Protein AF-A0A2E1IPC6-F1 (afdb_monomer_lite)

Sequence (66 aa):
MIKLDGRVVETPMGSTIDSIRDGGYWVCDRDHNCREVRGLWEAEEYLRERERGFDYPYATNIRTVQ

Radius of gyration: 10.97 Å; chains: 1; bounding box: 22×23×30 Å

Foldseek 3Di:
DWAFDAWFDADPLGWTWTATPVAFIWTAESVRPIDTDHDPVVNLVVRCVVPPPDPDPRPPPGPRPD

Structure (mmCIF, N/CA/C/O backbone):
data_AF-A0A2E1IPC6-F1
#
_entry.id   AF-A0A2E1IPC6-F1
#
loop_
_atom_site.group_PDB
_atom_site.id
_atom_site.type_symbol
_atom_site.label_atom_id
_atom_site.label_alt_id
_atom_site.label_comp_id
_atom_site.label_asym_id
_atom_site.label_entity_id
_atom_site.label_seq_id
_atom_site.pdbx_PDB_ins_code
_atom_site.Cartn_x
_atom_site.Cartn_y
_atom_site.Cartn_z
_atom_site.occupancy
_atom_site.B_iso_or_equiv
_atom_site.auth_seq_id
_atom_site.auth_comp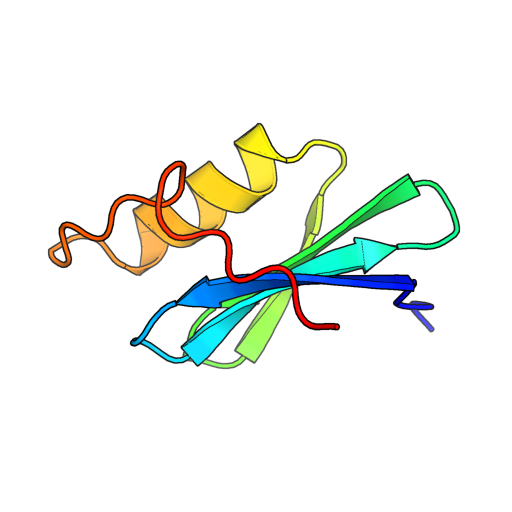_id
_atom_site.auth_asym_id
_atom_site.auth_atom_id
_atom_site.pdbx_PDB_model_num
ATOM 1 N N . MET A 1 1 ? 5.887 -9.516 16.186 1.00 66.44 1 MET A N 1
ATOM 2 C CA . MET A 1 1 ? 5.793 -10.410 15.012 1.00 66.44 1 MET A CA 1
ATOM 3 C C . MET A 1 1 ? 4.445 -10.134 14.378 1.00 66.44 1 MET A C 1
ATOM 5 O O . MET A 1 1 ? 3.446 -10.262 15.076 1.00 66.44 1 MET A O 1
ATOM 9 N N . ILE A 1 2 ? 4.424 -9.630 13.148 1.00 76.94 2 ILE A N 1
ATOM 10 C CA . ILE A 1 2 ? 3.193 -9.145 12.511 1.00 76.94 2 ILE A CA 1
ATOM 11 C C . ILE A 1 2 ? 2.390 -10.344 12.020 1.00 76.94 2 ILE A C 1
ATOM 13 O O . ILE A 1 2 ? 2.954 -11.271 11.438 1.00 76.94 2 ILE A O 1
ATOM 17 N N . LYS A 1 3 ? 1.088 -10.351 12.310 1.00 86.19 3 LYS A N 1
ATOM 18 C CA . LYS A 1 3 ? 0.167 -11.400 11.868 1.00 86.19 3 LYS A CA 1
ATOM 19 C C . LYS A 1 3 ? -0.614 -10.891 10.666 1.00 86.19 3 LYS A C 1
ATOM 21 O O . LYS A 1 3 ? -1.563 -10.127 10.832 1.00 86.19 3 LYS A O 1
ATOM 26 N N . LEU A 1 4 ? -0.185 -11.320 9.485 1.00 89.88 4 LEU A N 1
ATOM 27 C CA . LEU A 1 4 ? -0.901 -11.067 8.241 1.00 89.88 4 LEU A CA 1
ATOM 28 C C . LEU A 1 4 ? -2.225 -11.840 8.250 1.00 89.88 4 LEU A C 1
ATOM 30 O O . LEU A 1 4 ? -2.278 -12.973 8.736 1.00 89.88 4 LEU A O 1
ATOM 34 N N . ASP A 1 5 ? -3.277 -11.201 7.756 1.00 90.94 5 ASP A N 1
ATOM 35 C CA . ASP A 1 5 ? -4.625 -11.758 7.663 1.00 90.94 5 ASP A CA 1
ATOM 36 C C . ASP A 1 5 ? -4.973 -12.144 6.217 1.00 90.94 5 ASP A C 1
ATOM 38 O O . ASP A 1 5 ? -5.553 -13.202 5.993 1.00 90.94 5 ASP A O 1
ATOM 42 N N . GLY A 1 6 ? -4.532 -11.357 5.227 1.00 90.44 6 GLY A N 1
ATOM 43 C CA . GLY A 1 6 ? -4.681 -11.698 3.812 1.00 90.44 6 GLY A CA 1
ATOM 44 C C . GLY A 1 6 ? -3.958 -10.748 2.854 1.00 90.44 6 GLY A C 1
ATOM 45 O O . GLY A 1 6 ? -3.647 -9.610 3.200 1.00 90.44 6 GLY A O 1
ATOM 46 N N . ARG A 1 7 ? -3.711 -11.217 1.627 1.00 92.31 7 ARG A N 1
ATOM 47 C CA . ARG A 1 7 ? -3.096 -10.434 0.544 1.00 92.31 7 ARG A CA 1
ATOM 48 C C . ARG A 1 7 ? -4.140 -9.540 -0.120 1.00 92.31 7 ARG A C 1
ATOM 50 O O . ARG A 1 7 ? -5.135 -10.033 -0.646 1.00 92.31 7 ARG A O 1
ATOM 57 N N . VAL A 1 8 ? -3.896 -8.231 -0.111 1.00 90.88 8 VAL A N 1
ATOM 58 C CA . VAL A 1 8 ? -4.778 -7.207 -0.700 1.00 90.88 8 VAL A CA 1
ATOM 59 C C . VAL A 1 8 ? -4.303 -6.824 -2.098 1.00 90.88 8 VAL A C 1
ATOM 61 O O . VAL A 1 8 ? -5.100 -6.776 -3.030 1.00 90.88 8 VAL A O 1
ATOM 64 N N . VAL A 1 9 ? -3.003 -6.570 -2.261 1.00 88.75 9 VAL A N 1
ATOM 65 C CA . VAL A 1 9 ? -2.403 -6.174 -3.544 1.00 88.75 9 VAL A CA 1
ATOM 66 C C . VAL A 1 9 ? -1.091 -6.910 -3.749 1.00 88.75 9 VAL A C 1
ATOM 68 O O . VAL A 1 9 ? -0.292 -7.038 -2.825 1.00 88.75 9 VAL A O 1
ATOM 71 N N . GLU A 1 10 ? -0.855 -7.328 -4.987 1.00 90.19 10 GLU A N 1
ATOM 72 C CA . GLU A 1 10 ? 0.452 -7.743 -5.482 1.00 90.19 10 GLU A CA 1
ATOM 73 C C . GLU A 1 10 ? 0.696 -7.059 -6.827 1.00 90.19 10 GLU A C 1
ATOM 75 O O . GLU A 1 10 ? -0.096 -7.207 -7.764 1.00 90.19 10 GLU A O 1
ATOM 80 N N . THR A 1 11 ? 1.754 -6.255 -6.910 1.00 85.12 11 THR A N 1
ATOM 81 C CA . THR A 1 11 ? 2.120 -5.564 -8.147 1.00 85.12 11 THR A CA 1
ATOM 82 C C . THR A 1 11 ? 2.969 -6.490 -9.021 1.00 85.12 11 THR A C 1
ATOM 84 O O . THR A 1 11 ? 3.681 -7.351 -8.502 1.00 85.12 11 THR A O 1
ATOM 87 N N . PRO A 1 12 ? 2.984 -6.308 -10.353 1.00 84.31 12 PRO A N 1
ATOM 88 C CA . PRO A 1 12 ? 3.883 -7.064 -11.230 1.00 84.31 12 PRO A CA 1
ATOM 89 C C . PRO A 1 12 ? 5.372 -6.888 -10.903 1.00 84.31 12 PRO A C 1
ATOM 91 O O . PRO A 1 12 ? 6.190 -7.703 -11.315 1.00 84.31 12 PRO A O 1
ATOM 94 N N . MET A 1 13 ? 5.722 -5.822 -10.179 1.00 84.31 13 MET A N 1
ATOM 95 C CA . MET A 1 13 ? 7.084 -5.542 -9.727 1.00 84.31 13 MET A CA 1
ATOM 96 C C . MET A 1 13 ? 7.457 -6.311 -8.452 1.00 84.31 13 MET A C 1
ATOM 98 O O . MET A 1 13 ? 8.601 -6.224 -8.014 1.00 84.31 13 MET A O 1
ATOM 102 N N . GLY A 1 14 ? 6.519 -7.061 -7.865 1.00 88.12 14 GLY A N 1
ATOM 103 C CA . GLY A 1 14 ? 6.731 -7.852 -6.654 1.00 88.12 14 GLY A CA 1
ATOM 104 C C . GLY A 1 14 ? 6.447 -7.102 -5.352 1.00 88.12 14 GLY A C 1
ATOM 105 O O . GLY A 1 14 ? 6.711 -7.646 -4.281 1.00 88.12 14 GLY A O 1
ATOM 106 N N . SER A 1 15 ? 5.902 -5.884 -5.416 1.00 91.88 15 SER A N 1
ATOM 107 C CA . SER A 1 15 ? 5.451 -5.171 -4.222 1.00 91.88 15 SER A CA 1
ATOM 108 C C . SER A 1 15 ? 4.111 -5.700 -3.733 1.00 91.88 15 SER A C 1
ATOM 110 O O . SER A 1 15 ? 3.304 -6.219 -4.505 1.00 91.88 15 SER A O 1
ATOM 112 N N . THR A 1 16 ? 3.851 -5.552 -2.437 1.00 93.50 16 THR A N 1
ATOM 113 C CA . THR A 1 16 ? 2.728 -6.222 -1.782 1.00 93.50 16 THR A CA 1
ATOM 114 C C . THR A 1 16 ? 2.059 -5.335 -0.744 1.00 93.50 16 THR A C 1
ATOM 116 O O . THR A 1 16 ? 2.728 -4.553 -0.068 1.00 93.50 16 THR A O 1
ATOM 119 N N . ILE A 1 17 ? 0.742 -5.479 -0.615 1.00 93.75 17 ILE A N 1
ATOM 120 C CA . ILE A 1 17 ? -0.049 -4.953 0.496 1.00 93.75 17 ILE A CA 1
ATOM 121 C C . ILE A 1 17 ? -0.791 -6.137 1.110 1.00 93.75 17 ILE A C 1
ATOM 123 O O . ILE A 1 17 ? -1.572 -6.798 0.426 1.00 93.75 17 ILE A O 1
ATOM 127 N N . ASP A 1 18 ? -0.576 -6.382 2.393 1.00 94.50 18 ASP A N 1
ATOM 128 C CA . ASP A 1 18 ? -1.236 -7.417 3.181 1.00 94.50 18 ASP A CA 1
ATOM 129 C C . ASP A 1 18 ? -2.040 -6.761 4.313 1.00 94.50 18 ASP A C 1
ATOM 131 O O . ASP A 1 18 ? -1.562 -5.832 4.960 1.00 94.50 18 ASP A O 1
ATOM 135 N N . SER A 1 19 ? -3.261 -7.218 4.582 1.00 93.94 19 SER A N 1
ATOM 136 C CA . SER A 1 19 ? -4.009 -6.799 5.769 1.00 93.94 19 SER A CA 1
ATOM 137 C C . SER A 1 19 ? -3.401 -7.423 7.027 1.00 93.94 19 SER A C 1
ATOM 139 O O . SER A 1 19 ? -2.884 -8.542 7.002 1.00 93.94 19 SER A O 1
ATOM 141 N N . ILE A 1 20 ? -3.461 -6.704 8.147 1.00 94.75 20 ILE A N 1
ATOM 142 C CA . ILE A 1 20 ? -2.986 -7.183 9.452 1.00 94.75 20 ILE A CA 1
ATOM 143 C C . ILE A 1 20 ? -4.196 -7.438 10.356 1.00 94.75 20 ILE A C 1
ATOM 145 O O . ILE A 1 20 ? -5.147 -6.657 10.362 1.00 94.75 20 ILE A O 1
ATOM 149 N N . ARG A 1 21 ? -4.151 -8.511 11.159 1.00 86.69 21 ARG A N 1
ATOM 150 C CA . ARG A 1 21 ? -5.261 -8.912 12.051 1.00 86.69 21 ARG A CA 1
ATOM 151 C C . ARG A 1 21 ? -5.719 -7.839 13.036 1.00 86.69 21 ARG A C 1
ATOM 153 O O . ARG A 1 21 ? -6.904 -7.765 13.337 1.00 86.69 21 ARG A O 1
ATOM 160 N N . ASP A 1 22 ? -4.793 -7.027 13.530 1.00 83.31 22 ASP A N 1
ATOM 161 C CA . ASP A 1 22 ? -5.080 -5.972 14.510 1.00 83.31 22 ASP A CA 1
ATOM 162 C C . ASP A 1 22 ? -5.497 -4.645 13.837 1.00 83.31 22 ASP A C 1
ATOM 164 O O . ASP A 1 22 ? -5.646 -3.615 14.497 1.00 83.31 22 ASP A O 1
ATOM 168 N N . GLY A 1 23 ? -5.722 -4.678 12.518 1.00 87.12 23 GLY A N 1
ATOM 169 C CA . GLY A 1 23 ? -6.014 -3.525 11.678 1.00 87.12 23 GLY A CA 1
ATOM 170 C C . GLY A 1 23 ? -4.770 -2.963 10.992 1.00 87.12 23 GLY A C 1
ATOM 171 O O . GLY A 1 23 ? -3.635 -3.258 11.356 1.00 87.12 23 GLY A O 1
ATOM 172 N N . GLY A 1 24 ? -4.996 -2.132 9.974 1.00 93.56 24 GLY A N 1
ATOM 173 C CA . GLY A 1 24 ? -3.926 -1.589 9.142 1.00 93.56 24 GLY A CA 1
ATOM 174 C C . GLY A 1 24 ? -3.408 -2.581 8.101 1.00 93.56 24 GLY A C 1
ATOM 175 O O . GLY A 1 24 ? -4.043 -3.594 7.793 1.00 93.56 24 GLY A O 1
ATOM 176 N N . TYR A 1 25 ? -2.260 -2.238 7.528 1.00 95.19 25 TYR A N 1
ATOM 177 C CA . TYR A 1 25 ? -1.674 -2.926 6.388 1.00 95.19 25 TYR A CA 1
ATOM 178 C C . TYR A 1 25 ? -0.170 -3.071 6.561 1.00 95.19 25 TYR A C 1
ATOM 180 O O . TYR A 1 25 ? 0.521 -2.154 7.009 1.00 95.19 25 TYR A O 1
ATOM 188 N N . TRP A 1 26 ? 0.332 -4.228 6.161 1.00 95.94 26 TRP A N 1
ATOM 189 C CA . TRP A 1 26 ? 1.740 -4.495 5.976 1.00 95.94 26 TRP A CA 1
ATOM 190 C C . TRP A 1 26 ? 2.065 -4.301 4.505 1.00 95.94 26 TRP A C 1
ATOM 192 O O . TRP A 1 26 ? 1.512 -4.977 3.643 1.00 95.94 26 TRP A O 1
ATOM 202 N N . VAL A 1 27 ? 2.931 -3.342 4.215 1.00 94.94 27 VAL A N 1
ATOM 203 C CA . VAL A 1 27 ? 3.301 -2.987 2.851 1.00 94.94 27 VAL A CA 1
ATOM 204 C C . VAL A 1 27 ? 4.762 -3.338 2.641 1.00 94.94 27 VAL A C 1
ATOM 206 O O . VAL A 1 27 ? 5.576 -3.002 3.497 1.00 94.94 27 VAL A O 1
ATOM 209 N N . CYS A 1 28 ? 5.102 -3.981 1.528 1.00 94.81 28 CYS A N 1
ATOM 210 C CA . CYS A 1 28 ? 6.487 -4.253 1.140 1.00 94.81 28 CYS A CA 1
ATOM 211 C C . CYS A 1 28 ? 6.723 -3.796 -0.296 1.00 94.81 28 CYS A C 1
ATOM 213 O O . CYS A 1 28 ? 5.909 -4.095 -1.169 1.00 94.81 28 CYS A O 1
ATOM 215 N N . ASP A 1 29 ? 7.834 -3.106 -0.544 1.00 92.00 29 ASP A N 1
ATOM 216 C CA . ASP A 1 29 ? 8.282 -2.815 -1.907 1.00 92.00 29 ASP A CA 1
ATOM 217 C C . ASP A 1 29 ? 8.995 -4.018 -2.559 1.00 92.00 29 ASP A C 1
ATOM 219 O O . ASP A 1 29 ? 9.220 -5.054 -1.925 1.00 92.00 29 ASP A O 1
ATOM 223 N N . ARG A 1 30 ? 9.367 -3.867 -3.836 1.00 88.81 30 ARG A N 1
ATOM 224 C CA . ARG A 1 30 ? 10.107 -4.872 -4.623 1.00 88.81 30 ARG A CA 1
ATOM 225 C C . ARG A 1 30 ? 11.447 -5.303 -4.014 1.00 88.81 30 ARG A C 1
ATOM 227 O O . ARG A 1 30 ? 11.948 -6.372 -4.341 1.00 88.81 30 ARG A O 1
ATOM 234 N N . ASP A 1 31 ? 12.039 -4.453 -3.179 1.00 90.94 31 ASP A N 1
ATOM 235 C CA . ASP A 1 31 ? 13.332 -4.674 -2.532 1.00 90.94 31 ASP A CA 1
ATOM 236 C C . ASP A 1 31 ? 13.138 -5.259 -1.115 1.00 90.94 31 ASP A C 1
ATOM 238 O O . ASP A 1 31 ? 14.083 -5.358 -0.332 1.00 90.94 31 ASP A O 1
ATOM 242 N N . HIS A 1 32 ? 11.906 -5.675 -0.790 1.00 89.75 32 HIS A N 1
ATOM 243 C CA . HIS A 1 32 ? 11.474 -6.215 0.496 1.00 89.75 32 HIS A CA 1
ATOM 244 C C . HIS A 1 32 ? 11.642 -5.248 1.679 1.00 89.75 32 HIS A C 1
ATOM 246 O O . HIS A 1 32 ? 11.689 -5.682 2.835 1.00 89.75 32 HIS A O 1
ATOM 252 N N . ASN A 1 33 ? 11.666 -3.932 1.432 1.00 93.62 33 ASN A N 1
ATOM 253 C CA . ASN A 1 33 ? 11.526 -2.960 2.511 1.00 93.62 33 ASN A CA 1
ATOM 254 C C . ASN A 1 33 ? 10.060 -2.902 2.912 1.00 93.62 33 ASN A C 1
ATOM 256 O O . ASN A 1 33 ? 9.206 -2.463 2.139 1.00 93.62 33 ASN A O 1
ATOM 260 N N . CYS A 1 34 ? 9.779 -3.348 4.132 1.00 94.31 3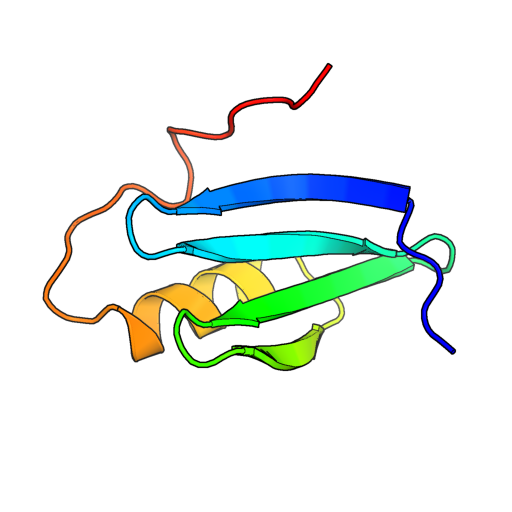4 CYS A N 1
ATOM 261 C CA . CYS A 1 34 ? 8.420 -3.443 4.624 1.00 94.31 34 CYS A CA 1
ATOM 262 C C . CYS A 1 34 ? 8.125 -2.439 5.737 1.00 94.31 34 CYS A C 1
ATOM 264 O O . CYS A 1 34 ? 8.986 -2.135 6.568 1.00 94.31 34 CYS A O 1
ATOM 266 N N . ARG A 1 35 ? 6.884 -1.955 5.792 1.00 94.50 35 ARG A N 1
ATOM 267 C CA . ARG A 1 35 ? 6.383 -1.140 6.900 1.00 94.50 35 ARG A CA 1
ATOM 268 C C . ARG A 1 35 ? 4.909 -1.387 7.168 1.00 94.50 35 ARG A C 1
ATOM 270 O O . ARG A 1 35 ? 4.132 -1.702 6.272 1.00 94.50 35 ARG A O 1
ATOM 277 N N . GLU A 1 36 ? 4.533 -1.146 8.413 1.00 95.06 36 GLU A N 1
ATOM 278 C CA . GLU A 1 36 ? 3.141 -1.075 8.822 1.00 95.06 36 GLU A CA 1
ATOM 279 C C . GLU A 1 36 ? 2.600 0.335 8.560 1.00 95.06 36 GLU A C 1
ATOM 281 O O . GLU A 1 36 ? 3.272 1.341 8.823 1.00 95.06 36 GLU A O 1
ATOM 286 N N . VAL A 1 37 ? 1.388 0.405 8.019 1.00 94.50 37 VAL A N 1
ATOM 287 C CA . VAL A 1 37 ? 0.633 1.638 7.779 1.00 94.50 37 VAL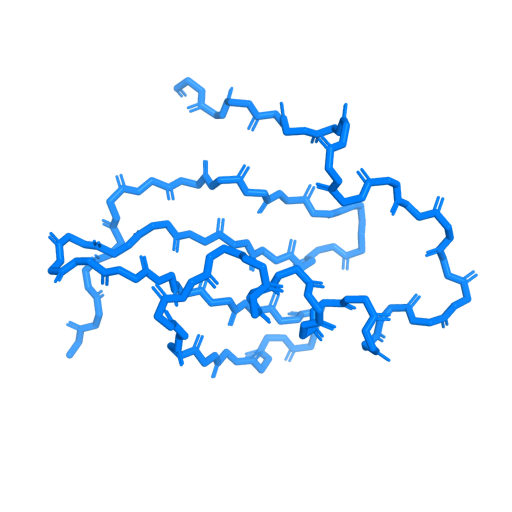 A CA 1
ATOM 288 C C . VAL A 1 37 ? -0.815 1.438 8.199 1.00 94.50 37 VAL A C 1
ATOM 290 O O . VAL A 1 37 ? -1.327 0.320 8.215 1.00 94.50 37 VAL A O 1
ATOM 293 N N . ARG A 1 38 ? -1.506 2.520 8.561 1.00 92.00 38 ARG A N 1
ATOM 294 C CA . ARG A 1 38 ? -2.862 2.400 9.124 1.00 92.00 38 ARG A CA 1
ATOM 295 C C . ARG A 1 38 ? -3.964 2.333 8.074 1.00 92.00 38 ARG A C 1
ATOM 297 O O . ARG A 1 38 ? -5.021 1.776 8.352 1.00 92.00 38 ARG A O 1
ATOM 304 N N . GLY A 1 39 ? -3.745 2.914 6.899 1.00 90.94 39 GLY A N 1
ATOM 305 C CA . GLY A 1 39 ? -4.762 3.036 5.858 1.00 90.94 39 GLY A CA 1
ATOM 306 C C . GLY A 1 39 ? -4.298 2.475 4.522 1.00 90.94 39 GLY A C 1
ATOM 307 O O . GLY A 1 39 ? -3.118 2.564 4.190 1.00 90.94 39 GLY A O 1
ATOM 308 N N . LEU A 1 40 ? -5.248 1.956 3.740 1.00 89.62 40 LEU A N 1
ATOM 309 C CA . LEU A 1 40 ? -4.971 1.410 2.410 1.00 89.62 40 LEU A CA 1
ATOM 310 C C . LEU A 1 40 ? -4.409 2.486 1.477 1.00 89.62 40 LEU A C 1
ATOM 312 O O . LEU A 1 40 ? -3.455 2.235 0.759 1.00 89.62 40 LEU A O 1
ATOM 316 N N . TRP A 1 41 ? -4.931 3.711 1.567 1.00 90.25 41 TRP A N 1
ATOM 317 C CA . TRP A 1 41 ? -4.417 4.837 0.789 1.00 90.25 41 TRP A CA 1
ATOM 318 C C . TRP A 1 41 ? -2.931 5.114 1.070 1.00 90.25 41 TRP A C 1
ATOM 320 O O . TRP A 1 41 ? -2.155 5.287 0.141 1.00 90.25 41 TRP A O 1
ATOM 330 N N . GLU A 1 42 ? -2.502 5.090 2.338 1.00 92.62 42 GLU A N 1
ATOM 331 C CA . GLU A 1 42 ? -1.082 5.271 2.684 1.00 92.62 42 GLU A CA 1
ATOM 332 C C . GLU A 1 42 ? -0.223 4.113 2.145 1.00 92.62 42 GLU A C 1
ATOM 334 O O . GLU A 1 42 ? 0.902 4.330 1.695 1.00 92.62 42 GLU A O 1
ATOM 339 N N . ALA A 1 43 ? -0.760 2.889 2.162 1.00 92.75 43 ALA A N 1
ATOM 340 C CA . ALA A 1 43 ? -0.105 1.710 1.603 1.00 92.75 43 ALA A CA 1
ATOM 341 C C . ALA A 1 43 ? 0.095 1.838 0.082 1.00 92.75 43 ALA A C 1
ATOM 343 O O . ALA A 1 43 ? 1.188 1.597 -0.429 1.00 92.75 43 ALA A O 1
ATOM 344 N N . GLU A 1 44 ? -0.938 2.270 -0.638 1.00 89.44 44 GLU A N 1
ATOM 345 C CA . GLU A 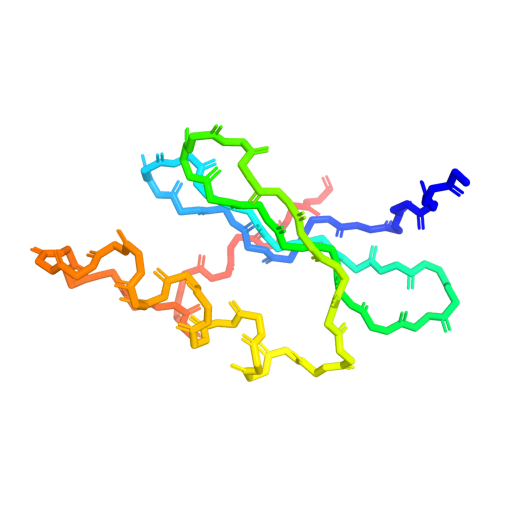1 44 ? -0.889 2.490 -2.085 1.00 89.44 44 GLU A CA 1
ATOM 346 C C . GLU A 1 44 ? 0.066 3.630 -2.458 1.00 89.44 44 GLU A C 1
ATOM 348 O O . GLU A 1 44 ? 0.891 3.471 -3.356 1.00 89.44 44 GLU A O 1
ATOM 353 N N . GLU A 1 45 ? 0.018 4.757 -1.740 1.00 89.62 45 GLU A N 1
ATOM 354 C CA . GLU A 1 45 ? 0.945 5.880 -1.932 1.00 89.62 45 GLU A CA 1
ATOM 355 C C . GLU A 1 45 ? 2.403 5.452 -1.736 1.00 89.62 45 GLU A C 1
ATOM 357 O O . GLU A 1 45 ? 3.271 5.796 -2.542 1.00 89.62 45 GLU A O 1
ATOM 362 N N . TYR A 1 46 ? 2.668 4.641 -0.708 1.00 90.75 46 TYR A N 1
ATOM 363 C CA . TYR A 1 46 ? 4.000 4.111 -0.435 1.00 90.75 46 TYR A CA 1
ATOM 364 C C . TYR A 1 46 ? 4.557 3.297 -1.610 1.00 90.75 46 TYR A C 1
ATOM 366 O O . TYR A 1 46 ? 5.747 3.423 -1.929 1.00 90.75 46 TYR A O 1
ATOM 374 N N . LEU A 1 47 ? 3.720 2.472 -2.248 1.00 89.19 47 LEU A N 1
ATOM 375 C CA . LEU A 1 47 ? 4.109 1.707 -3.433 1.00 89.19 47 LEU A CA 1
ATOM 376 C C . LEU A 1 47 ? 4.278 2.613 -4.651 1.00 89.19 47 LEU A C 1
ATOM 378 O O . LEU A 1 47 ? 5.303 2.538 -5.328 1.00 89.19 47 LEU A O 1
ATOM 382 N N . ARG A 1 48 ? 3.334 3.533 -4.877 1.00 84.69 48 ARG A N 1
ATOM 383 C CA . ARG A 1 48 ? 3.364 4.474 -6.004 1.00 84.69 48 ARG A CA 1
ATOM 384 C C . ARG A 1 48 ? 4.643 5.306 -6.039 1.00 84.69 48 ARG A C 1
ATOM 386 O O . ARG A 1 48 ? 5.199 5.547 -7.107 1.00 84.69 48 ARG A O 1
ATOM 393 N N . GLU A 1 49 ? 5.125 5.765 -4.886 1.00 85.88 49 GLU A N 1
ATOM 394 C CA . GLU A 1 49 ? 6.372 6.533 -4.804 1.00 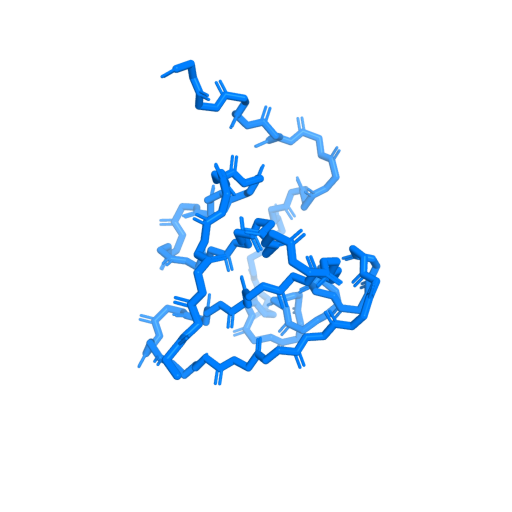85.88 49 GLU A CA 1
ATOM 395 C C . GLU A 1 49 ? 7.610 5.714 -5.192 1.00 85.88 49 GLU A C 1
ATOM 397 O O . GLU A 1 49 ? 8.538 6.260 -5.793 1.00 85.88 49 GLU A O 1
ATOM 402 N N . ARG A 1 50 ? 7.621 4.414 -4.879 1.00 84.69 50 ARG A N 1
ATOM 403 C CA . ARG A 1 50 ? 8.764 3.508 -5.096 1.00 84.69 50 ARG A CA 1
ATOM 404 C C . ARG A 1 50 ? 8.778 2.849 -6.462 1.00 84.69 50 ARG A C 1
ATOM 406 O O . ARG A 1 50 ? 9.834 2.459 -6.948 1.00 84.69 50 ARG A O 1
ATOM 413 N N . GLU A 1 51 ? 7.620 2.770 -7.092 1.00 82.75 51 GLU A N 1
ATOM 414 C CA . GLU A 1 51 ? 7.445 2.224 -8.432 1.00 82.75 51 GLU A CA 1
ATOM 415 C C . GLU A 1 51 ? 7.279 3.324 -9.495 1.00 82.75 51 GLU A C 1
ATOM 417 O O . GLU A 1 51 ? 6.891 3.039 -10.628 1.00 82.75 51 GLU A O 1
ATOM 422 N N . ARG A 1 52 ? 7.609 4.587 -9.166 1.00 73.69 52 ARG A N 1
ATOM 423 C CA . ARG A 1 52 ? 7.568 5.720 -10.108 1.00 73.69 52 ARG A CA 1
ATOM 424 C C . ARG A 1 52 ? 8.194 5.351 -11.457 1.00 73.69 52 ARG A C 1
ATOM 426 O O . ARG A 1 52 ? 9.362 4.978 -11.532 1.00 73.69 52 ARG A O 1
ATOM 433 N N . GLY A 1 53 ? 7.410 5.520 -12.522 1.00 67.19 53 GLY A N 1
ATOM 434 C CA . GLY A 1 53 ? 7.774 5.134 -13.890 1.00 67.19 53 GLY A CA 1
ATOM 435 C C . GLY A 1 53 ? 7.053 3.880 -14.394 1.00 67.19 53 GLY A C 1
ATOM 436 O O . GLY A 1 53 ? 7.073 3.628 -15.596 1.00 67.19 53 GLY A O 1
ATOM 437 N N . PHE A 1 54 ? 6.372 3.144 -13.512 1.00 62.06 54 PHE A N 1
ATOM 438 C CA . PHE A 1 54 ? 5.434 2.086 -13.868 1.00 62.06 54 PHE A CA 1
ATOM 439 C C . PHE A 1 54 ? 4.008 2.560 -13.588 1.00 62.06 54 PHE A C 1
ATOM 441 O O . PHE A 1 54 ? 3.620 2.767 -12.443 1.00 62.06 54 PHE A O 1
ATOM 448 N N . ASP A 1 55 ? 3.229 2.751 -14.650 1.00 58.03 55 ASP A N 1
ATOM 449 C CA . ASP A 1 55 ? 1.825 3.155 -14.557 1.00 58.03 55 ASP A CA 1
ATOM 450 C C . ASP A 1 55 ? 0.969 1.897 -14.328 1.00 58.03 55 ASP A C 1
ATOM 452 O O . ASP A 1 55 ? 0.305 1.381 -15.229 1.00 58.03 55 ASP A O 1
ATOM 456 N N . TYR A 1 56 ? 1.077 1.308 -13.133 1.00 57.19 56 TYR A N 1
ATOM 457 C CA . TYR A 1 56 ? 0.188 0.224 -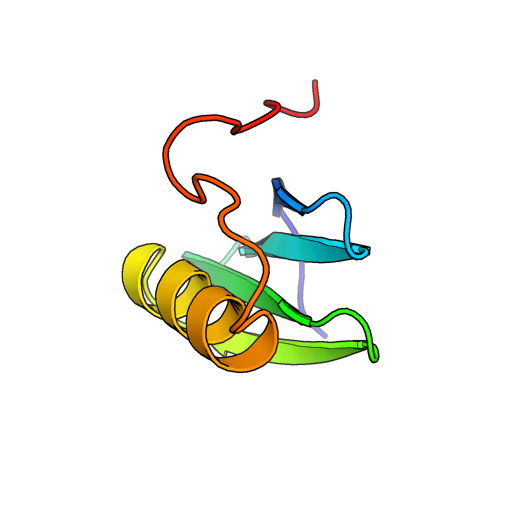12.725 1.00 57.19 56 TYR A CA 1
ATOM 458 C C . TYR A 1 56 ? -0.989 0.820 -11.957 1.00 57.19 56 TYR A C 1
ATOM 460 O O . TYR A 1 56 ? -0.778 1.575 -11.006 1.00 57.19 56 TYR A O 1
ATOM 468 N N . PRO A 1 57 ? -2.242 0.508 -12.317 1.00 58.72 57 PRO A N 1
ATOM 469 C CA . PRO A 1 57 ? -3.360 1.051 -11.578 1.00 58.72 57 PRO A CA 1
ATOM 470 C C . PRO A 1 57 ? -3.490 0.300 -10.247 1.00 58.72 57 PRO A C 1
ATOM 472 O O . PRO A 1 57 ? -4.093 -0.773 -10.170 1.00 58.72 57 PRO A O 1
ATOM 475 N N . TYR A 1 58 ? -2.920 0.891 -9.194 1.00 59.41 58 TYR A N 1
ATOM 476 C CA . TYR A 1 58 ? -2.942 0.376 -7.819 1.00 59.41 58 TYR A CA 1
ATOM 477 C C . TYR A 1 58 ? -4.367 0.080 -7.326 1.00 59.41 58 TYR A C 1
ATOM 479 O O . TYR A 1 58 ? -4.578 -0.891 -6.609 1.00 59.41 58 TYR A O 1
ATOM 487 N N . ALA A 1 59 ? -5.352 0.843 -7.813 1.00 55.69 59 ALA A N 1
ATOM 488 C CA . ALA A 1 59 ? -6.752 0.722 -7.421 1.00 55.69 59 ALA A CA 1
ATOM 489 C C . ALA A 1 59 ? -7.603 -0.247 -8.274 1.00 55.69 59 ALA A C 1
ATOM 491 O O . ALA A 1 59 ? -8.726 -0.549 -7.876 1.00 55.69 59 ALA A O 1
ATOM 492 N N . THR A 1 60 ? -7.146 -0.728 -9.445 1.00 53.62 60 THR A N 1
ATOM 493 C CA . THR A 1 60 ? -8.034 -1.478 -10.375 1.00 53.62 60 THR A CA 1
ATOM 494 C C . THR A 1 60 ? -7.589 -2.891 -10.736 1.00 53.62 60 THR A C 1
ATOM 496 O O . THR A 1 60 ? -8.324 -3.578 -11.437 1.00 53.62 60 THR A O 1
ATOM 499 N N . ASN A 1 61 ? -6.440 -3.365 -10.249 1.00 51.81 61 ASN A N 1
ATOM 500 C CA . ASN A 1 61 ? -6.020 -4.767 -10.393 1.00 51.81 61 ASN A CA 1
ATOM 501 C C . ASN A 1 61 ? -5.785 -5.429 -9.027 1.00 51.81 61 ASN A C 1
ATOM 503 O O . ASN A 1 61 ? -4.780 -6.106 -8.809 1.00 51.81 61 ASN A O 1
ATOM 507 N N . ILE A 1 62 ? -6.740 -5.243 -8.112 1.00 52.62 62 ILE A N 1
ATOM 508 C CA . ILE A 1 62 ? -6.869 -6.049 -6.896 1.00 52.62 62 ILE A CA 1
ATOM 509 C C . ILE A 1 62 ? -7.178 -7.477 -7.353 1.00 52.62 62 ILE A C 1
ATOM 511 O O . ILE A 1 62 ? -8.319 -7.810 -7.677 1.00 52.62 62 ILE A O 1
ATOM 515 N N . ARG A 1 63 ? -6.159 -8.337 -7.429 1.00 52.88 63 ARG A N 1
ATOM 516 C CA . ARG A 1 63 ? -6.412 -9.776 -7.415 1.00 52.88 63 ARG A CA 1
ATOM 517 C C . ARG A 1 63 ? -6.781 -10.111 -5.980 1.00 52.88 63 ARG A C 1
ATOM 519 O O . ARG A 1 63 ? -5.907 -10.167 -5.124 1.00 52.88 63 ARG A O 1
ATOM 526 N N . THR A 1 64 ? -8.070 -10.307 -5.721 1.00 44.44 64 THR A N 1
ATOM 527 C CA . THR A 1 64 ? -8.510 -11.022 -4.526 1.00 44.44 64 THR A CA 1
ATOM 528 C C . THR A 1 64 ? -7.865 -12.400 -4.577 1.00 44.44 64 THR A C 1
ATOM 530 O O . THR A 1 64 ? -8.256 -13.256 -5.371 1.00 44.44 64 THR A O 1
ATOM 533 N N . VAL A 1 65 ? -6.804 -12.582 -3.795 1.00 49.12 65 VAL A N 1
ATOM 534 C CA . VAL A 1 65 ? -6.211 -13.897 -3.584 1.00 49.12 65 VAL A CA 1
ATOM 535 C C . VAL A 1 65 ? -7.262 -14.702 -2.818 1.00 49.12 65 VAL A C 1
ATOM 537 O O . VAL A 1 65 ? -7.613 -14.331 -1.698 1.00 49.12 65 VAL A O 1
ATOM 540 N N . GLN A 1 66 ? -7.849 -15.700 -3.489 1.00 37.94 66 GLN A N 1
ATOM 541 C CA . GLN A 1 66 ? -8.766 -16.675 -2.885 1.00 37.94 66 GLN A CA 1
ATOM 542 C C . GLN A 1 66 ? -8.013 -17.618 -1.952 1.00 37.94 66 GLN A C 1
ATOM 544 O O . GLN A 1 66 ? -6.869 -17.989 -2.304 1.00 37.94 66 GLN A O 1
#

Secondary structure (DSSP, 8-state):
---EEEEEEE-TTS-EEEEETTSSEEEE-TT--EEEESSHHHHHHHHHHHSTT----TTT------

pLDDT: mean 82.0, std 15.53, range [37.94, 95.94]